Protein AF-A0A970N5R1-F1 (afdb_monomer_lite)

Sequence (116 aa):
VVEYFILWTVLFYLLGIIRIVICLLPHNKWQEKKPPFMWAIWRNIPFVMMGIMITILFFINRNIVMSLNNVWLAILLSFIFYLPVVLYSHKNAKVGMLMLPKSVMYIWLLLMFVLF

Foldseek 3Di:
DVVVVVVLVVLLVVLVVQLVVLVPDCQQVVVDPQGDLVSLVSSCVSVVVNLVSVLVVCCVCLPVDVLSVCLSVLSVLLSVLVPCCSNPCSPPVVSVCSVVVSVVSVVVNVCSVVVD

Structure (mmCIF, N/CA/C/O backbone):
data_AF-A0A970N5R1-F1
#
_entry.id   AF-A0A970N5R1-F1
#
loop_
_atom_site.group_PDB
_atom_site.id
_atom_site.type_symbol
_atom_site.label_atom_id
_atom_site.label_alt_id
_atom_site.label_comp_id
_atom_site.label_asym_id
_atom_site.label_entity_id
_atom_site.label_seq_id
_atom_site.pdbx_PDB_ins_code
_atom_site.Cartn_x
_atom_site.Cartn_y
_atom_site.Cartn_z
_atom_site.occupancy
_atom_site.B_iso_or_equiv
_atom_site.auth_seq_id
_atom_site.auth_comp_id
_atom_site.auth_asym_id
_atom_site.auth_atom_id
_atom_site.pdbx_PDB_model_num
ATOM 1 N N . VAL A 1 1 ? 14.558 -18.400 -13.470 1.00 62.41 1 VAL A N 1
ATOM 2 C CA . VAL A 1 1 ? 14.028 -17.008 -13.497 1.00 62.41 1 VAL A CA 1
ATOM 3 C C . VAL A 1 1 ? 12.502 -16.992 -13.541 1.00 62.41 1 VAL A C 1
ATOM 5 O O . VAL A 1 1 ? 11.902 -16.362 -12.682 1.00 62.41 1 VAL A O 1
ATOM 8 N N . VAL A 1 2 ? 11.872 -17.732 -14.462 1.00 70.06 2 VAL A N 1
ATOM 9 C CA . VAL A 1 2 ? 10.401 -17.810 -14.596 1.00 70.06 2 VAL A CA 1
ATOM 10 C C . VAL A 1 2 ? 9.706 -18.363 -13.340 1.00 70.06 2 VAL A C 1
ATOM 12 O O . VAL A 1 2 ? 8.735 -17.775 -12.879 1.00 70.06 2 VAL A O 1
ATOM 15 N N . GLU A 1 3 ? 10.241 -19.423 -12.727 1.00 72.94 3 GLU A N 1
ATOM 16 C CA . GLU A 1 3 ? 9.667 -20.022 -11.505 1.00 72.94 3 GLU A CA 1
ATOM 17 C C . GLU A 1 3 ? 9.603 -19.048 -10.322 1.00 72.94 3 GLU A C 1
ATOM 19 O O . GLU A 1 3 ? 8.596 -18.989 -9.619 1.00 72.94 3 GLU A O 1
ATOM 24 N N . TYR A 1 4 ? 10.639 -18.222 -10.139 1.00 78.31 4 TYR A N 1
ATOM 25 C CA . TYR A 1 4 ? 10.626 -17.174 -9.121 1.00 78.31 4 TYR A CA 1
ATOM 26 C C . TYR A 1 4 ? 9.492 -16.184 -9.391 1.00 78.31 4 TYR A C 1
ATOM 28 O O . TYR A 1 4 ? 8.728 -15.873 -8.486 1.00 78.31 4 TYR A O 1
ATOM 36 N N . PHE A 1 5 ? 9.312 -15.737 -10.634 1.00 82.56 5 PHE A N 1
ATOM 37 C CA . PHE A 1 5 ? 8.250 -14.789 -10.973 1.00 82.56 5 PHE A CA 1
ATOM 38 C C . PHE A 1 5 ? 6.843 -15.348 -10.693 1.00 82.56 5 PHE A C 1
ATOM 40 O O . PHE A 1 5 ? 5.978 -14.638 -10.175 1.00 82.56 5 PHE A O 1
ATOM 47 N N . ILE A 1 6 ? 6.633 -16.641 -10.957 1.00 88.44 6 ILE A N 1
ATOM 48 C CA . ILE A 1 6 ? 5.389 -17.352 -10.625 1.00 88.44 6 ILE A CA 1
ATOM 49 C C . ILE A 1 6 ? 5.178 -17.369 -9.107 1.00 88.44 6 ILE A C 1
ATOM 51 O O . ILE A 1 6 ? 4.106 -16.993 -8.639 1.00 88.44 6 ILE A O 1
ATOM 55 N N . LEU A 1 7 ? 6.201 -17.731 -8.328 1.00 89.62 7 LEU A N 1
ATOM 56 C CA . LEU A 1 7 ? 6.120 -17.758 -6.865 1.00 89.62 7 LEU A CA 1
ATOM 57 C C . LEU A 1 7 ? 5.800 -16.373 -6.279 1.00 89.62 7 LEU A C 1
ATOM 59 O O . LEU A 1 7 ? 4.913 -16.253 -5.437 1.00 89.62 7 LEU A O 1
ATOM 63 N N . TRP A 1 8 ? 6.462 -15.317 -6.760 1.00 91.25 8 TRP A N 1
ATOM 64 C CA . TRP A 1 8 ? 6.176 -13.931 -6.371 1.00 91.25 8 TRP A CA 1
ATOM 65 C C . TRP A 1 8 ? 4.719 -13.543 -6.647 1.00 91.25 8 TRP A C 1
ATOM 67 O O . TRP A 1 8 ? 4.062 -12.946 -5.794 1.00 91.25 8 TRP A O 1
ATOM 77 N N . THR A 1 9 ? 4.206 -13.924 -7.815 1.00 92.56 9 THR A N 1
ATOM 78 C CA . THR A 1 9 ? 2.827 -13.653 -8.235 1.00 92.56 9 THR A CA 1
ATOM 79 C C . THR A 1 9 ? 1.819 -14.393 -7.353 1.00 92.56 9 THR A C 1
ATOM 81 O O . THR A 1 9 ? 0.875 -13.787 -6.845 1.00 92.56 9 THR A O 1
ATOM 84 N N . VAL A 1 10 ? 2.047 -15.686 -7.098 1.00 95.12 10 VAL A N 1
ATOM 85 C CA .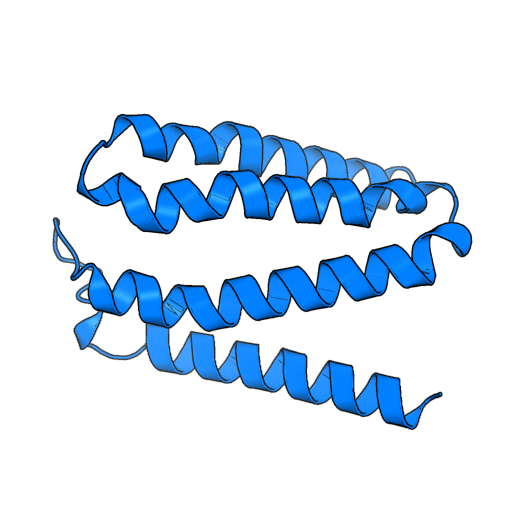 VAL A 1 10 ? 1.202 -16.507 -6.214 1.00 95.12 10 VAL A CA 1
ATOM 86 C C . VAL A 1 10 ? 1.182 -15.937 -4.795 1.00 95.12 10 VAL A C 1
ATOM 88 O O . VAL A 1 10 ? 0.106 -15.766 -4.224 1.00 95.12 10 VAL A O 1
ATOM 91 N N . LEU A 1 11 ? 2.346 -15.585 -4.240 1.00 95.38 11 LEU A N 1
ATOM 92 C CA . LEU A 1 11 ? 2.448 -14.973 -2.913 1.00 95.38 11 LEU A CA 1
ATOM 93 C C . LEU A 1 11 ? 1.703 -13.637 -2.841 1.00 95.38 11 LEU A C 1
ATOM 95 O O . LEU A 1 11 ? 0.997 -13.378 -1.866 1.00 95.38 11 LEU A O 1
ATOM 99 N N . PHE A 1 12 ? 1.820 -12.806 -3.878 1.00 95.88 12 PHE A N 1
ATOM 100 C CA . PHE A 1 12 ? 1.127 -11.524 -3.943 1.00 95.88 12 PHE A CA 1
ATOM 101 C C . PHE A 1 12 ? -0.398 -11.703 -3.927 1.00 95.88 12 PHE A C 1
ATOM 103 O O . PHE A 1 12 ? -1.089 -11.075 -3.120 1.00 95.88 12 PHE A O 1
ATOM 110 N N . TYR A 1 13 ? -0.929 -12.604 -4.760 1.00 96.50 13 TYR A N 1
ATOM 111 C CA . TYR A 1 13 ? -2.362 -12.903 -4.775 1.00 96.50 13 TYR A CA 1
ATOM 112 C C . TYR A 1 13 ? -2.843 -13.531 -3.467 1.00 96.50 13 TYR A C 1
ATOM 114 O O . TYR A 1 13 ? -3.908 -13.162 -2.976 1.00 96.50 13 TYR A O 1
ATOM 122 N N . LEU A 1 14 ? -2.052 -14.419 -2.862 1.00 97.25 14 LEU A N 1
ATOM 123 C CA . LEU A 1 14 ? -2.368 -15.027 -1.572 1.00 97.25 14 LEU A CA 1
ATOM 124 C C . LEU A 1 14 ? -2.477 -13.968 -0.464 1.00 97.25 14 LEU A C 1
ATOM 126 O O . LEU A 1 14 ? -3.457 -13.965 0.279 1.00 97.25 14 LEU A O 1
ATOM 130 N N . LEU A 1 15 ? -1.543 -13.011 -0.391 1.00 97.19 15 LEU A N 1
ATOM 131 C CA . LEU A 1 15 ? -1.634 -11.874 0.538 1.00 97.19 15 LEU A CA 1
ATOM 132 C C . LEU A 1 15 ? -2.871 -11.005 0.271 1.00 97.19 15 LEU A C 1
ATOM 134 O O . LEU A 1 15 ? -3.517 -10.537 1.214 1.00 97.19 15 LEU A O 1
ATOM 138 N N . GLY A 1 16 ? -3.224 -10.811 -1.002 1.00 96.88 16 GLY A N 1
ATOM 139 C CA . GLY A 1 16 ? -4.440 -10.111 -1.414 1.00 96.88 16 GLY A CA 1
ATOM 140 C C . GLY A 1 16 ? -5.712 -10.806 -0.924 1.00 96.88 16 GLY A C 1
ATOM 141 O O . GLY A 1 16 ? -6.569 -10.159 -0.320 1.00 96.88 16 GLY A O 1
ATOM 142 N N . ILE A 1 17 ? -5.806 -12.125 -1.108 1.00 97.75 17 ILE A N 1
ATOM 143 C CA . ILE A 1 17 ? -6.925 -12.946 -0.626 1.00 97.75 17 ILE A CA 1
ATOM 144 C C . ILE A 1 17 ? -7.012 -12.880 0.899 1.00 97.75 17 ILE A C 1
ATOM 146 O O . ILE A 1 17 ? -8.083 -12.594 1.431 1.00 97.75 17 ILE A O 1
ATOM 150 N N . ILE A 1 18 ? -5.890 -13.054 1.605 1.00 97.12 18 ILE A N 1
ATOM 151 C CA . ILE A 1 18 ? -5.837 -12.935 3.071 1.00 97.12 18 ILE A CA 1
ATOM 152 C C . ILE A 1 18 ? -6.375 -11.573 3.516 1.00 97.12 18 ILE A C 1
ATOM 154 O O . ILE A 1 18 ? -7.212 -11.501 4.415 1.00 97.12 18 ILE A O 1
ATOM 158 N N . ARG A 1 19 ? -5.948 -10.482 2.869 1.00 96.00 19 ARG A N 1
ATOM 159 C CA . ARG A 1 19 ? -6.438 -9.134 3.179 1.00 96.00 19 ARG A CA 1
ATOM 160 C C . ARG A 1 19 ? -7.949 -9.017 2.987 1.00 96.00 19 ARG A C 1
ATOM 162 O O . ARG A 1 19 ? -8.613 -8.445 3.847 1.00 96.00 19 ARG A O 1
ATOM 169 N N . ILE A 1 20 ? -8.485 -9.530 1.879 1.00 96.62 20 ILE A N 1
ATOM 170 C CA . ILE A 1 20 ? -9.927 -9.501 1.594 1.00 96.62 20 ILE A CA 1
ATOM 171 C C . ILE A 1 20 ? -10.689 -10.264 2.680 1.00 96.62 20 ILE A C 1
ATOM 173 O O . ILE A 1 20 ? -11.616 -9.709 3.266 1.00 96.62 20 ILE A O 1
ATOM 177 N N . VAL A 1 21 ? -10.255 -11.484 3.009 1.00 96.56 21 VAL A N 1
ATOM 178 C CA . VAL A 1 21 ? -10.874 -12.310 4.056 1.00 96.56 21 VAL A CA 1
ATOM 179 C C . VAL A 1 21 ? -10.861 -11.584 5.401 1.00 96.56 21 VAL A C 1
ATOM 181 O O . VAL A 1 21 ? -11.909 -11.461 6.031 1.00 96.56 21 VAL A O 1
ATOM 184 N N . ILE A 1 22 ? -9.718 -11.024 5.815 1.00 95.25 22 ILE A N 1
ATOM 185 C CA . ILE A 1 22 ? -9.618 -10.267 7.072 1.00 95.25 22 ILE A CA 1
ATOM 186 C C . ILE A 1 22 ? -10.574 -9.070 7.070 1.00 95.25 22 ILE A C 1
ATOM 188 O O . ILE A 1 22 ? -11.209 -8.818 8.088 1.00 95.25 22 ILE A O 1
ATOM 192 N N . CYS A 1 23 ? -10.711 -8.343 5.956 1.00 93.19 23 CYS A N 1
ATOM 193 C CA . CYS A 1 23 ? -11.612 -7.190 5.842 1.00 93.19 23 CYS A CA 1
ATOM 194 C C . CYS A 1 23 ? -13.105 -7.558 5.910 1.00 93.19 23 CYS A C 1
ATOM 196 O O . CYS A 1 23 ? -13.903 -6.738 6.374 1.00 93.19 23 CYS A O 1
ATOM 198 N N . LEU A 1 24 ? -13.482 -8.761 5.464 1.00 94.38 24 LEU A N 1
ATOM 199 C CA . LEU A 1 24 ? -14.867 -9.248 5.477 1.00 94.38 24 LEU A CA 1
ATOM 200 C C . LEU A 1 24 ? -15.323 -9.738 6.855 1.00 94.38 24 LEU A C 1
ATOM 202 O O . LEU A 1 24 ? -16.524 -9.832 7.103 1.00 94.38 24 LEU A O 1
ATOM 206 N N . LEU A 1 25 ? -14.393 -10.025 7.770 1.00 93.69 25 LEU A N 1
ATOM 207 C CA . LEU A 1 25 ? -14.752 -10.465 9.114 1.00 93.69 25 LEU A CA 1
ATOM 208 C C . LEU A 1 25 ? -15.563 -9.379 9.851 1.00 93.69 25 LEU A C 1
ATOM 210 O O . LEU A 1 25 ? -15.165 -8.205 9.857 1.00 93.69 25 LEU A O 1
ATOM 214 N N . PRO A 1 26 ? -16.657 -9.757 10.545 1.00 88.94 26 PRO A N 1
ATOM 215 C CA . PRO A 1 26 ? -17.565 -8.810 11.205 1.00 88.94 26 PRO A CA 1
ATOM 216 C C . PRO A 1 26 ? -16.884 -8.021 12.334 1.00 88.94 26 PRO A C 1
ATOM 218 O O . PRO A 1 26 ? -17.301 -6.918 12.683 1.00 88.94 26 PRO A O 1
ATOM 221 N N . HIS A 1 27 ? -15.777 -8.546 12.861 1.00 91.00 27 HIS A N 1
ATOM 222 C CA . HIS A 1 27 ? -14.980 -7.935 13.919 1.00 91.00 27 HIS A CA 1
ATOM 223 C C . HIS A 1 27 ? -14.351 -6.587 13.545 1.00 91.00 27 HIS A C 1
ATOM 225 O O . HIS A 1 27 ? -13.980 -5.828 14.438 1.00 91.00 27 HIS A O 1
ATOM 231 N N . ASN A 1 28 ? -14.256 -6.251 12.253 1.00 89.75 28 ASN A N 1
ATOM 232 C CA . ASN A 1 28 ? -13.770 -4.937 11.834 1.00 89.75 28 ASN A CA 1
ATOM 233 C C . ASN A 1 28 ? -14.694 -3.791 12.250 1.00 89.75 28 ASN A C 1
ATOM 235 O O . ASN A 1 28 ? -14.220 -2.657 12.316 1.00 89.75 28 ASN A O 1
ATOM 239 N N . LYS A 1 29 ? -15.983 -4.077 12.514 1.00 91.38 29 LYS A N 1
ATOM 240 C CA . LYS A 1 29 ? -16.966 -3.100 13.006 1.00 91.38 29 LYS A CA 1
ATOM 241 C C . LYS A 1 29 ? -16.921 -1.786 12.214 1.00 91.38 29 LYS A C 1
ATOM 243 O O . LYS A 1 29 ? -16.866 -0.700 12.780 1.00 91.38 29 LYS A O 1
ATOM 248 N N . TRP A 1 30 ? -16.927 -1.892 10.882 1.00 88.44 30 TRP A N 1
ATOM 249 C CA . TRP A 1 30 ? -16.729 -0.761 9.964 1.00 88.44 30 TRP A CA 1
ATOM 250 C C . TRP A 1 30 ? -17.711 0.403 10.169 1.00 88.44 30 TRP A C 1
ATOM 252 O O . TRP A 1 30 ? -17.374 1.537 9.850 1.00 88.44 30 TRP A O 1
ATOM 262 N N . GLN A 1 31 ? -18.905 0.120 10.698 1.00 88.88 31 GLN A N 1
ATOM 263 C CA . GLN A 1 31 ? -19.958 1.107 10.959 1.00 88.88 31 GLN A CA 1
ATOM 264 C C . GLN A 1 31 ? -19.807 1.818 12.318 1.00 88.88 31 GLN A C 1
ATOM 266 O O . GLN A 1 31 ? -20.520 2.780 12.598 1.00 88.88 31 GLN A O 1
ATOM 271 N N . GLU A 1 32 ? -18.901 1.364 13.191 1.00 89.44 32 GLU A N 1
ATOM 272 C CA . GLU A 1 32 ? -18.666 2.008 14.485 1.00 89.44 32 GLU A CA 1
ATOM 273 C C . GLU A 1 32 ? -17.771 3.245 14.325 1.00 89.44 32 GLU A C 1
ATOM 275 O O . GLU A 1 32 ? -16.782 3.233 13.596 1.00 89.44 32 GLU A O 1
ATOM 280 N N . LYS A 1 33 ? -18.061 4.316 15.079 1.00 82.12 33 LYS A N 1
ATOM 281 C CA . LYS A 1 33 ? -17.246 5.551 15.070 1.00 82.12 33 LYS A CA 1
ATOM 282 C C . LYS A 1 33 ? -15.787 5.320 15.495 1.00 82.12 33 LYS A C 1
ATOM 284 O O . LYS A 1 33 ? -14.920 6.121 15.155 1.00 82.12 33 LYS A O 1
ATOM 289 N N . LYS A 1 34 ? -15.524 4.270 16.278 1.00 82.62 34 LYS A N 1
ATOM 290 C CA . LYS A 1 34 ? -14.194 3.885 16.772 1.00 82.62 34 LYS A CA 1
ATOM 291 C C . LYS A 1 34 ? -13.980 2.384 16.547 1.00 82.62 34 LYS A C 1
ATOM 293 O O . LYS A 1 34 ? -14.181 1.604 17.476 1.00 82.62 34 LYS A O 1
ATOM 298 N N . PRO A 1 35 ? -13.614 1.965 15.325 1.00 84.88 35 PRO A N 1
ATOM 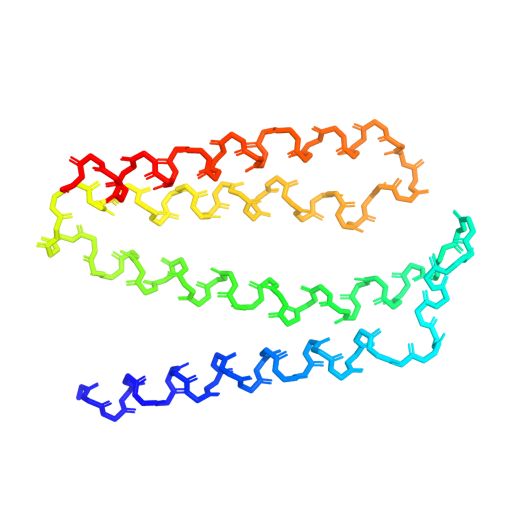299 C CA . PRO A 1 35 ? -13.367 0.559 15.038 1.00 84.88 35 PRO A CA 1
ATOM 300 C C . PRO A 1 35 ? -12.143 0.047 15.822 1.00 84.88 35 PRO A C 1
ATOM 302 O O . PRO A 1 35 ? -11.229 0.820 16.128 1.00 84.88 35 PRO A O 1
ATOM 305 N N . PRO A 1 36 ? -12.084 -1.258 16.134 1.00 89.94 36 PRO A N 1
ATOM 306 C CA . PRO A 1 36 ? -11.021 -1.823 16.954 1.00 89.94 36 PRO A CA 1
ATOM 307 C C . PRO A 1 36 ? -9.646 -1.699 16.288 1.00 89.94 36 PRO A C 1
ATOM 309 O O . PRO A 1 36 ? -9.411 -2.179 15.176 1.00 89.94 36 PRO A O 1
ATOM 312 N N . PHE A 1 37 ? -8.702 -1.107 17.022 1.00 88.38 37 PHE A N 1
ATOM 313 C CA . PHE A 1 37 ? -7.335 -0.850 16.563 1.00 88.38 37 PHE A CA 1
ATOM 314 C C . PHE A 1 37 ? -6.577 -2.120 16.139 1.00 88.38 37 PHE A C 1
ATOM 316 O O . PHE A 1 37 ? -5.910 -2.120 15.107 1.00 88.38 37 PHE A O 1
ATOM 323 N N . MET A 1 38 ? -6.717 -3.225 16.879 1.00 90.38 38 MET A N 1
ATOM 324 C CA . MET A 1 38 ? -6.019 -4.478 16.554 1.00 90.38 38 MET A CA 1
ATOM 325 C C . MET A 1 38 ? -6.407 -5.018 15.173 1.00 90.38 38 MET A C 1
ATOM 327 O O . MET A 1 38 ? -5.540 -5.414 14.398 1.00 90.38 38 MET A O 1
ATOM 331 N N . TRP A 1 39 ? -7.694 -4.974 14.818 1.00 90.94 39 TRP A N 1
ATOM 332 C CA . TRP A 1 39 ? -8.162 -5.398 13.494 1.00 90.94 39 TRP A CA 1
ATOM 333 C C . TRP A 1 39 ? -7.673 -4.473 12.381 1.00 90.94 39 TRP A C 1
ATOM 335 O O . TRP A 1 39 ? -7.386 -4.934 11.274 1.00 90.94 39 TRP A O 1
ATOM 345 N N . ALA A 1 40 ? -7.492 -3.183 12.683 1.00 89.94 40 ALA A N 1
ATOM 346 C CA . ALA A 1 40 ? -6.834 -2.263 11.768 1.00 89.94 40 ALA A CA 1
ATOM 347 C C . ALA A 1 40 ? -5.367 -2.650 11.515 1.00 89.94 40 ALA A C 1
ATOM 349 O O . ALA A 1 40 ? -4.924 -2.568 10.376 1.00 89.94 40 ALA A O 1
ATOM 350 N N . ILE A 1 41 ? -4.618 -3.126 12.512 1.00 92.75 41 ILE A N 1
ATOM 351 C CA . ILE A 1 41 ? -3.257 -3.641 12.285 1.00 92.75 41 ILE A CA 1
ATOM 352 C C . ILE A 1 41 ? -3.298 -4.911 11.426 1.00 92.75 41 ILE A C 1
ATOM 354 O O . ILE A 1 41 ? -2.626 -4.968 10.396 1.00 92.75 41 ILE A O 1
ATOM 358 N N . TRP A 1 42 ? -4.126 -5.893 11.796 1.00 93.88 42 TRP A N 1
ATOM 359 C CA . TRP A 1 42 ? -4.195 -7.191 11.113 1.00 93.88 42 TRP A CA 1
ATOM 360 C C . TRP A 1 42 ? -4.462 -7.079 9.614 1.00 93.88 42 TRP A C 1
ATOM 362 O O . TRP A 1 42 ? -3.776 -7.713 8.819 1.00 93.88 42 TRP A O 1
ATOM 372 N N . ARG A 1 43 ? -5.407 -6.229 9.199 1.00 93.50 43 ARG A N 1
ATOM 373 C CA . ARG A 1 43 ? -5.713 -6.030 7.770 1.00 93.50 43 ARG A CA 1
ATOM 374 C C . ARG A 1 43 ? -4.628 -5.263 7.007 1.00 93.50 43 ARG A C 1
ATOM 376 O O . ARG A 1 43 ? -4.562 -5.343 5.780 1.00 93.50 43 ARG A O 1
ATOM 383 N N . ASN A 1 44 ? -3.795 -4.502 7.716 1.00 94.81 44 ASN A N 1
ATOM 384 C CA . ASN A 1 44 ? -2.758 -3.671 7.115 1.00 94.81 44 ASN A CA 1
ATOM 385 C C . ASN A 1 44 ? -1.403 -4.392 7.017 1.00 94.81 44 ASN A C 1
ATOM 387 O O . ASN A 1 44 ? -0.614 -4.027 6.151 1.00 94.81 44 ASN A O 1
ATOM 391 N N . ILE A 1 45 ? -1.151 -5.449 7.801 1.00 95.38 45 ILE A N 1
ATOM 392 C CA . ILE A 1 45 ? 0.063 -6.279 7.669 1.00 95.38 45 ILE A CA 1
ATOM 393 C C . ILE A 1 45 ? 0.189 -6.881 6.252 1.00 95.38 45 ILE A C 1
ATOM 395 O O . ILE A 1 45 ? 1.191 -6.592 5.592 1.00 95.38 45 ILE A O 1
ATOM 399 N N . PRO A 1 46 ? -0.814 -7.610 5.703 1.00 96.31 46 PRO A N 1
ATOM 400 C CA . PRO A 1 46 ? -0.726 -8.135 4.338 1.00 96.31 46 PRO A CA 1
ATOM 401 C C . PRO A 1 46 ? -0.566 -7.027 3.292 1.00 96.31 46 PRO A C 1
ATOM 403 O O . PRO A 1 46 ? 0.126 -7.197 2.292 1.00 96.31 46 PRO A O 1
ATOM 406 N N . PHE A 1 47 ? -1.182 -5.865 3.532 1.00 95.38 47 PHE A N 1
ATOM 407 C CA . PHE A 1 47 ? -1.085 -4.714 2.639 1.00 95.38 47 PHE A CA 1
ATOM 408 C C . PHE A 1 47 ? 0.330 -4.124 2.581 1.00 95.38 47 PHE A C 1
ATOM 410 O O . PHE A 1 47 ? 0.828 -3.838 1.494 1.00 95.38 47 PHE A O 1
ATOM 417 N N . VAL A 1 48 ? 0.996 -3.975 3.728 1.00 95.75 48 VAL A N 1
ATOM 418 C CA . VAL A 1 48 ? 2.386 -3.500 3.792 1.00 95.75 48 VAL A CA 1
ATOM 419 C C . VAL A 1 48 ? 3.331 -4.511 3.148 1.00 95.75 48 VAL A C 1
ATOM 421 O O . VAL A 1 48 ? 4.211 -4.110 2.390 1.00 95.75 48 VAL A O 1
ATOM 424 N N . MET A 1 49 ? 3.118 -5.811 3.374 1.00 96.31 49 MET A N 1
ATOM 425 C CA . MET A 1 49 ? 3.908 -6.863 2.724 1.00 96.31 49 MET A CA 1
ATOM 426 C C . MET A 1 49 ? 3.805 -6.790 1.197 1.00 96.31 49 MET A C 1
ATOM 428 O O . MET A 1 49 ? 4.831 -6.770 0.522 1.00 96.31 49 MET A O 1
ATOM 432 N N . MET A 1 50 ? 2.591 -6.653 0.651 1.00 96.50 50 MET A N 1
ATOM 433 C CA . MET A 1 50 ? 2.383 -6.426 -0.787 1.00 96.50 50 MET A CA 1
ATOM 434 C C . MET A 1 50 ? 3.117 -5.169 -1.284 1.00 96.50 50 MET A C 1
ATOM 436 O O . MET A 1 50 ? 3.739 -5.190 -2.344 1.00 96.50 50 MET A O 1
ATOM 440 N N . GLY A 1 51 ? 3.093 -4.087 -0.504 1.00 94.88 51 GLY A N 1
ATOM 441 C CA . GLY A 1 51 ? 3.822 -2.854 -0.801 1.00 94.88 51 GLY A CA 1
ATOM 442 C C . GLY A 1 51 ? 5.331 -3.031 -0.912 1.00 94.88 51 GLY A C 1
ATOM 443 O O . GLY A 1 51 ? 5.945 -2.570 -1.877 1.00 94.88 51 GLY A O 1
ATOM 444 N N . ILE A 1 52 ? 5.925 -3.735 0.053 1.00 95.69 52 ILE A N 1
ATOM 445 C CA . ILE A 1 52 ? 7.352 -4.080 0.054 1.00 95.69 52 ILE A CA 1
ATOM 446 C C . ILE A 1 52 ? 7.681 -4.936 -1.170 1.00 95.69 52 ILE A C 1
ATOM 448 O O . ILE A 1 52 ? 8.650 -4.650 -1.871 1.00 95.69 52 ILE A O 1
ATOM 452 N N . MET A 1 53 ? 6.846 -5.936 -1.470 1.00 95.12 53 MET A N 1
ATOM 453 C CA . MET A 1 53 ? 7.052 -6.809 -2.624 1.00 95.12 53 MET A CA 1
ATOM 454 C C . MET A 1 53 ? 7.094 -6.027 -3.941 1.00 95.12 53 MET A C 1
ATOM 456 O O . MET A 1 53 ? 8.032 -6.191 -4.721 1.00 95.12 53 MET A O 1
ATOM 460 N N . ILE A 1 54 ? 6.121 -5.138 -4.171 1.00 94.25 54 ILE A N 1
ATOM 461 C CA . ILE A 1 54 ? 6.087 -4.307 -5.383 1.00 94.25 54 ILE A CA 1
ATOM 462 C C . ILE A 1 54 ? 7.293 -3.358 -5.419 1.00 94.25 54 ILE A C 1
ATOM 464 O O . ILE A 1 54 ? 7.922 -3.209 -6.464 1.00 94.25 54 ILE A O 1
ATOM 468 N N . THR A 1 55 ? 7.654 -2.750 -4.286 1.00 95.50 55 THR A N 1
ATOM 469 C CA . THR A 1 55 ? 8.818 -1.852 -4.203 1.00 95.50 55 THR A CA 1
ATOM 470 C C . THR A 1 55 ? 10.101 -2.565 -4.634 1.00 95.50 55 THR A C 1
ATOM 472 O O . THR A 1 55 ? 10.844 -2.038 -5.459 1.00 95.50 55 THR A O 1
ATOM 475 N N . ILE A 1 56 ? 10.341 -3.781 -4.129 1.00 94.25 56 ILE A N 1
ATOM 476 C CA . ILE A 1 56 ? 11.507 -4.600 -4.495 1.00 94.25 56 ILE A CA 1
ATOM 477 C C . ILE A 1 56 ? 11.478 -4.940 -5.988 1.00 94.25 56 ILE A C 1
ATOM 479 O O . ILE A 1 56 ? 12.490 -4.790 -6.672 1.00 94.25 56 ILE A O 1
ATOM 483 N N . LEU A 1 57 ? 10.320 -5.354 -6.509 1.00 92.12 57 LEU A N 1
ATOM 484 C CA . LEU A 1 57 ? 10.172 -5.722 -7.915 1.00 92.12 57 LEU A CA 1
ATOM 485 C C . LEU A 1 57 ? 10.500 -4.547 -8.846 1.00 92.12 57 LEU A C 1
ATOM 487 O O . LEU A 1 57 ? 11.269 -4.718 -9.793 1.00 92.12 57 LEU A O 1
ATOM 491 N N . PHE A 1 58 ? 9.981 -3.350 -8.562 1.00 92.31 58 PHE A N 1
ATOM 492 C CA . PHE A 1 58 ? 10.297 -2.156 -9.352 1.00 92.31 58 PHE A CA 1
ATOM 493 C C . PHE A 1 58 ? 11.739 -1.689 -9.160 1.00 92.31 58 PHE A C 1
ATOM 495 O O . PHE A 1 58 ? 12.344 -1.206 -10.110 1.00 92.31 58 PHE A O 1
ATOM 502 N N . PHE A 1 59 ? 12.326 -1.870 -7.975 1.00 93.12 59 PHE A N 1
ATOM 503 C CA . PHE A 1 59 ? 13.727 -1.527 -7.740 1.00 93.12 59 PHE A CA 1
ATOM 504 C C . PHE A 1 59 ? 14.684 -2.400 -8.563 1.00 93.12 59 PHE A C 1
ATOM 506 O O . PHE A 1 59 ? 15.638 -1.882 -9.149 1.00 93.12 59 PHE A O 1
ATOM 513 N N . ILE A 1 60 ? 14.426 -3.711 -8.632 1.00 91.56 60 ILE A N 1
ATOM 514 C CA . ILE A 1 60 ? 15.225 -4.657 -9.428 1.00 91.56 60 ILE A CA 1
ATOM 515 C C . ILE A 1 60 ? 15.107 -4.330 -10.923 1.00 91.56 60 ILE A C 1
ATOM 517 O O . ILE A 1 60 ? 16.109 -4.317 -11.633 1.00 91.56 60 ILE A O 1
ATOM 521 N N . ASN A 1 61 ? 13.900 -4.009 -11.390 1.00 89.88 61 ASN A N 1
ATOM 522 C CA . ASN A 1 61 ? 13.602 -3.791 -12.809 1.00 89.88 61 ASN A CA 1
ATOM 523 C C . ASN A 1 61 ? 13.702 -2.319 -13.258 1.00 89.88 61 ASN A C 1
ATOM 525 O O . ASN A 1 61 ? 13.295 -1.977 -14.367 1.00 89.88 61 ASN A O 1
ATOM 529 N N . ARG A 1 62 ? 14.265 -1.435 -12.425 1.00 89.75 62 ARG A N 1
ATOM 530 C CA . ARG A 1 62 ? 14.249 0.025 -12.639 1.00 89.75 62 ARG A CA 1
ATOM 531 C C . ARG A 1 62 ? 14.945 0.497 -13.923 1.00 89.75 62 ARG A C 1
ATOM 533 O O . ARG A 1 62 ? 14.599 1.539 -14.460 1.00 89.75 62 ARG A O 1
ATOM 540 N N . ASN A 1 63 ? 15.913 -0.276 -14.417 1.00 88.19 63 ASN A N 1
ATOM 541 C CA . ASN A 1 63 ? 16.714 0.074 -15.594 1.00 88.19 63 ASN A CA 1
ATOM 542 C C . ASN A 1 63 ? 16.106 -0.419 -16.917 1.00 88.19 63 ASN A C 1
ATOM 544 O O . ASN A 1 63 ? 16.653 -0.115 -17.971 1.00 88.19 63 ASN A O 1
ATOM 548 N N . ILE A 1 64 ? 15.015 -1.195 -16.881 1.00 88.19 64 ILE A N 1
ATOM 549 C CA . ILE A 1 64 ? 14.375 -1.700 -18.108 1.00 88.19 64 ILE A CA 1
ATOM 550 C C . ILE A 1 64 ? 13.712 -0.545 -18.860 1.00 88.19 64 ILE A C 1
ATOM 552 O O . ILE A 1 64 ? 13.806 -0.449 -20.079 1.00 88.19 64 ILE A O 1
ATOM 556 N N . VAL A 1 65 ? 13.055 0.343 -18.114 1.00 86.19 65 VAL A N 1
ATOM 557 C CA . VAL A 1 65 ? 12.313 1.474 -18.656 1.00 86.19 65 VAL A CA 1
ATOM 558 C C . VAL A 1 65 ? 12.746 2.746 -17.940 1.00 86.19 65 VAL A C 1
ATOM 560 O O . VAL A 1 65 ? 12.437 2.935 -16.765 1.00 86.19 65 VAL A O 1
ATOM 563 N N . MET A 1 66 ? 13.419 3.646 -18.664 1.00 82.88 66 MET A N 1
ATOM 564 C CA . MET A 1 66 ? 13.989 4.875 -18.094 1.00 82.88 66 MET A CA 1
ATOM 565 C C . MET A 1 66 ? 12.934 5.751 -17.393 1.00 82.88 66 MET A C 1
ATOM 567 O O . MET A 1 66 ? 13.194 6.266 -16.308 1.00 82.88 66 MET A O 1
ATOM 571 N N . SER A 1 67 ? 11.728 5.863 -17.968 1.00 83.94 67 SER A N 1
ATOM 572 C CA . SER A 1 67 ? 10.607 6.627 -17.386 1.00 83.94 67 SER A CA 1
ATOM 573 C C . SER A 1 67 ? 10.121 6.054 -16.043 1.00 83.94 67 SER A C 1
ATOM 575 O O . SER A 1 67 ? 9.711 6.794 -15.149 1.00 83.94 67 SER A O 1
ATOM 577 N N . LEU A 1 68 ? 10.234 4.734 -15.848 1.00 88.38 68 LEU A N 1
ATOM 578 C CA . LEU A 1 68 ? 9.731 4.036 -14.660 1.00 88.38 68 LEU A CA 1
ATOM 579 C C . LEU A 1 68 ? 10.799 3.830 -13.573 1.00 88.38 68 LEU A C 1
ATOM 581 O O . LEU A 1 68 ? 10.515 3.231 -12.534 1.00 88.38 68 LEU A O 1
ATOM 585 N N . ASN A 1 69 ? 12.013 4.356 -13.762 1.00 89.69 69 ASN A N 1
ATOM 586 C CA . ASN A 1 69 ? 13.126 4.187 -12.823 1.00 89.69 69 ASN A CA 1
ATOM 587 C C . ASN A 1 69 ? 12.794 4.709 -11.410 1.00 89.69 69 ASN A C 1
ATOM 589 O O . ASN A 1 69 ? 13.228 4.145 -10.410 1.00 89.69 69 ASN A O 1
ATOM 593 N N . ASN A 1 70 ? 11.957 5.745 -11.310 1.00 92.69 70 ASN A N 1
ATOM 594 C CA . ASN A 1 70 ? 11.579 6.358 -10.034 1.00 92.69 70 ASN A CA 1
ATOM 595 C C . ASN A 1 70 ? 10.301 5.767 -9.405 1.00 92.69 70 ASN A C 1
ATOM 597 O O . ASN A 1 70 ? 9.910 6.188 -8.315 1.00 92.69 70 ASN A O 1
ATOM 601 N N . VAL A 1 71 ? 9.655 4.774 -10.033 1.00 94.06 71 VAL A N 1
ATOM 602 C CA . VAL A 1 71 ? 8.401 4.191 -9.516 1.00 94.06 71 VAL A CA 1
ATOM 603 C C . VAL A 1 71 ? 8.609 3.547 -8.147 1.00 94.06 71 VAL A C 1
ATOM 605 O O . VAL A 1 71 ? 7.792 3.736 -7.247 1.00 94.06 71 VAL A O 1
ATOM 608 N N . TRP A 1 72 ? 9.724 2.838 -7.938 1.00 95.12 72 TRP A N 1
ATOM 609 C CA . TRP A 1 72 ? 10.006 2.209 -6.643 1.00 95.12 72 TRP A CA 1
ATOM 610 C C . TRP A 1 72 ? 10.112 3.244 -5.509 1.00 95.12 72 TRP A C 1
ATOM 612 O O . TRP A 1 72 ? 9.628 2.980 -4.409 1.00 95.12 72 TRP A O 1
ATOM 622 N N . LEU A 1 73 ? 10.671 4.435 -5.778 1.00 94.88 73 LEU A N 1
ATOM 623 C CA . LEU A 1 73 ? 10.751 5.534 -4.808 1.00 94.88 73 LEU A CA 1
ATOM 624 C C . LEU A 1 73 ? 9.360 6.053 -4.450 1.00 94.88 73 LEU A C 1
ATOM 626 O O . LEU A 1 73 ? 9.054 6.205 -3.269 1.00 94.88 73 LEU A O 1
ATOM 630 N N . ALA A 1 74 ? 8.503 6.285 -5.448 1.00 95.62 74 ALA A N 1
ATOM 631 C CA . ALA A 1 74 ? 7.137 6.754 -5.220 1.00 95.62 74 ALA A CA 1
ATOM 632 C C . ALA A 1 74 ? 6.335 5.767 -4.350 1.00 95.62 74 ALA A C 1
ATOM 634 O O . ALA A 1 74 ? 5.633 6.172 -3.418 1.00 95.62 74 ALA A O 1
ATOM 635 N N . ILE A 1 75 ? 6.483 4.461 -4.601 1.00 95.50 75 ILE A N 1
ATOM 636 C CA . ILE A 1 75 ? 5.833 3.411 -3.805 1.00 95.50 75 ILE A CA 1
ATOM 637 C C . ILE A 1 75 ? 6.397 3.390 -2.381 1.00 95.50 75 ILE A C 1
ATOM 639 O O . ILE A 1 75 ? 5.624 3.427 -1.422 1.00 95.50 75 ILE A O 1
ATOM 643 N N . LEU A 1 76 ? 7.724 3.394 -2.227 1.00 96.38 76 LEU A N 1
ATOM 644 C CA . LEU A 1 76 ? 8.377 3.385 -0.919 1.00 96.38 76 LEU A CA 1
ATOM 645 C C . LEU A 1 76 ? 7.938 4.580 -0.061 1.00 96.38 76 LEU A C 1
ATOM 647 O O . LEU A 1 76 ? 7.507 4.391 1.078 1.00 96.38 76 LEU A O 1
ATOM 651 N N . LEU A 1 77 ? 7.983 5.797 -0.613 1.00 95.62 77 LEU A N 1
ATOM 652 C CA . LEU A 1 77 ? 7.548 7.007 0.089 1.00 95.62 77 LEU A CA 1
ATOM 653 C C . LEU A 1 77 ? 6.066 6.927 0.474 1.00 95.62 77 LEU A C 1
ATOM 655 O O . LEU A 1 77 ? 5.705 7.273 1.599 1.00 95.62 77 LEU A O 1
ATOM 659 N N . SER A 1 78 ? 5.207 6.413 -0.411 1.00 96.19 78 SER A N 1
ATOM 660 C CA . SER A 1 78 ? 3.787 6.196 -0.107 1.00 96.19 78 SER A CA 1
ATOM 661 C C . SER A 1 78 ? 3.594 5.304 1.128 1.00 96.19 78 SER A C 1
ATOM 663 O O . SER A 1 78 ? 2.783 5.616 2.007 1.00 96.19 78 SER A O 1
ATOM 665 N N . PHE A 1 79 ? 4.370 4.221 1.247 1.00 95.19 79 PHE A N 1
ATOM 666 C CA . PHE A 1 79 ? 4.313 3.334 2.411 1.00 95.19 79 PHE A CA 1
ATOM 667 C C . PHE A 1 79 ? 4.927 3.949 3.675 1.00 95.19 79 PHE A C 1
ATOM 669 O O . PHE A 1 79 ? 4.379 3.745 4.762 1.00 95.19 79 PHE A O 1
ATOM 676 N N . ILE A 1 80 ? 5.983 4.759 3.548 1.00 94.94 80 ILE A N 1
ATOM 677 C CA . ILE A 1 80 ? 6.564 5.515 4.670 1.00 94.94 80 ILE A CA 1
ATOM 678 C C . ILE A 1 80 ? 5.533 6.471 5.275 1.00 94.94 80 ILE A C 1
ATOM 680 O O . ILE A 1 80 ? 5.382 6.502 6.492 1.00 94.94 80 ILE A O 1
ATOM 684 N N . PHE A 1 81 ? 4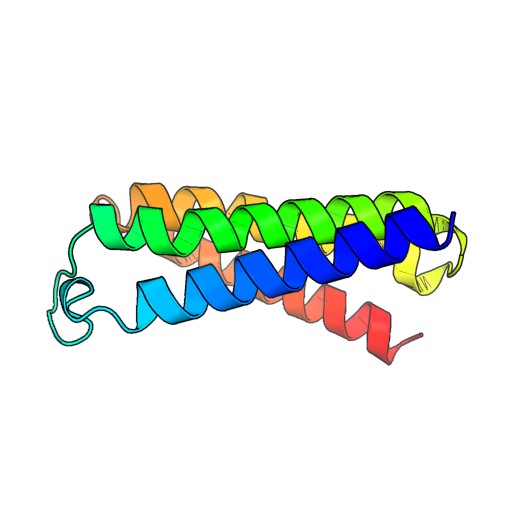.773 7.206 4.458 1.00 94.25 81 PHE A N 1
ATOM 685 C CA . PHE A 1 81 ? 3.714 8.087 4.969 1.00 94.25 81 PHE A CA 1
ATOM 686 C C . PHE A 1 81 ? 2.510 7.318 5.521 1.00 94.25 81 PHE A C 1
ATOM 688 O O . PHE A 1 81 ? 1.811 7.800 6.410 1.00 94.25 81 PHE A O 1
ATOM 695 N N . TYR A 1 82 ? 2.263 6.109 5.022 1.00 93.44 82 TYR A N 1
ATOM 696 C CA . TYR A 1 82 ? 1.139 5.279 5.436 1.00 93.44 82 TYR A CA 1
ATOM 697 C C . TYR A 1 82 ? 1.333 4.596 6.800 1.00 93.44 82 TYR A C 1
ATOM 699 O O . TYR A 1 82 ? 0.386 4.530 7.585 1.00 93.44 82 TYR A O 1
ATOM 707 N N . LEU A 1 83 ? 2.534 4.094 7.104 1.00 92.62 83 LEU A N 1
ATOM 708 C CA . LEU A 1 83 ? 2.794 3.339 8.339 1.00 92.62 83 LEU A CA 1
ATOM 709 C C . LEU A 1 83 ? 2.473 4.131 9.627 1.00 92.62 83 LEU A C 1
ATOM 711 O O . LEU A 1 83 ? 1.729 3.610 10.465 1.00 92.62 83 LEU A O 1
ATOM 715 N N . PRO A 1 84 ? 2.920 5.394 9.794 1.00 91.94 84 PRO A N 1
ATOM 716 C CA . PRO A 1 84 ? 2.556 6.212 10.949 1.00 91.94 84 PRO A CA 1
ATOM 717 C C . PRO A 1 84 ? 1.046 6.430 11.070 1.00 91.94 84 PRO A C 1
ATOM 719 O O . PRO A 1 84 ? 0.509 6.419 12.177 1.00 91.94 84 PRO A O 1
ATOM 722 N N . VAL A 1 85 ? 0.343 6.581 9.942 1.00 90.56 85 VAL A N 1
ATOM 723 C CA . VAL A 1 85 ? -1.117 6.764 9.919 1.00 90.56 85 VAL A CA 1
ATOM 724 C C . VAL A 1 85 ? -1.816 5.543 10.500 1.00 90.56 85 VAL A C 1
ATOM 726 O O . VAL A 1 85 ? -2.700 5.688 11.342 1.00 90.56 85 VAL A O 1
ATOM 729 N N . VAL A 1 86 ? -1.414 4.336 10.103 1.00 89.94 86 VAL A N 1
ATOM 730 C CA . VAL A 1 86 ? -2.038 3.104 10.605 1.00 89.94 86 VAL A CA 1
ATOM 731 C C . VAL A 1 86 ? -1.820 2.932 12.106 1.00 89.94 86 VAL A C 1
ATOM 733 O O . VAL A 1 86 ? -2.750 2.562 12.818 1.00 89.94 86 VAL A O 1
ATOM 736 N N . LEU A 1 87 ? -0.612 3.219 12.589 1.00 90.12 87 LEU A N 1
ATOM 737 C CA . LEU A 1 87 ? -0.235 2.954 13.977 1.00 90.12 87 LEU A CA 1
ATOM 738 C C . LEU A 1 87 ? -0.719 4.034 14.955 1.00 90.12 87 LEU A C 1
ATOM 740 O O . LEU A 1 87 ? -1.056 3.717 16.095 1.00 90.12 87 LEU A O 1
ATOM 744 N N . TYR A 1 88 ? -0.772 5.302 14.530 1.00 89.00 88 TYR A N 1
ATOM 745 C CA . TYR A 1 88 ? -0.969 6.437 15.442 1.00 89.00 88 TYR A CA 1
ATOM 746 C C . TYR A 1 88 ? -2.218 7.286 15.182 1.00 89.00 88 TYR A C 1
ATOM 748 O O . TYR A 1 88 ? -2.546 8.122 16.029 1.00 89.00 88 TYR A O 1
ATOM 756 N N . SER A 1 89 ? -2.962 7.075 14.088 1.00 85.56 89 SER A N 1
ATOM 757 C CA . SER A 1 89 ? -4.157 7.892 13.792 1.00 85.56 89 SER A CA 1
ATOM 758 C C . SER A 1 89 ? -5.239 7.817 14.874 1.00 85.56 89 SER A C 1
ATOM 760 O O . SER A 1 89 ? -5.920 8.809 15.119 1.00 85.56 89 SER A O 1
ATOM 762 N N . HIS A 1 90 ? -5.354 6.687 15.579 1.00 82.94 90 HIS A N 1
ATOM 763 C CA . HIS A 1 90 ? -6.317 6.523 16.673 1.00 82.94 90 HIS A CA 1
ATOM 764 C C . HIS A 1 90 ? -5.958 7.354 17.924 1.00 82.94 90 HIS A C 1
ATOM 766 O O . HIS A 1 90 ? -6.822 7.608 18.762 1.00 82.94 90 HIS A O 1
ATOM 772 N N . LYS A 1 91 ? -4.693 7.774 18.075 1.00 84.12 91 LYS A N 1
ATOM 773 C CA . LYS A 1 91 ? -4.236 8.618 19.195 1.00 84.12 91 LYS A CA 1
ATOM 774 C C . LYS A 1 91 ? -4.238 10.099 18.822 1.00 84.12 91 LYS A C 1
ATOM 776 O O . LYS A 1 91 ? -4.725 10.915 19.591 1.00 84.12 91 LYS A O 1
ATOM 781 N N . ASN A 1 92 ? -3.733 10.429 17.632 1.00 87.06 92 ASN A N 1
ATOM 782 C CA . ASN A 1 92 ? -3.606 11.801 17.147 1.00 87.06 92 ASN A CA 1
ATOM 783 C C . ASN A 1 92 ? -4.215 11.931 15.747 1.00 87.06 92 ASN A C 1
ATOM 785 O O . ASN A 1 92 ? -3.580 11.571 14.754 1.00 87.06 92 ASN A O 1
ATOM 789 N N . ALA A 1 93 ? -5.401 12.541 15.653 1.00 82.75 93 ALA A N 1
ATOM 790 C CA . ALA A 1 93 ? -6.100 12.745 14.379 1.00 82.75 93 ALA A CA 1
ATOM 791 C C . ALA A 1 93 ? -5.258 13.517 13.342 1.00 82.75 93 ALA A C 1
ATOM 793 O O . ALA A 1 93 ? -5.337 13.240 12.148 1.00 82.75 93 ALA A O 1
ATOM 794 N N . LYS A 1 94 ? -4.377 14.422 13.797 1.00 89.25 94 LYS A N 1
ATOM 795 C CA . LYS A 1 94 ? -3.45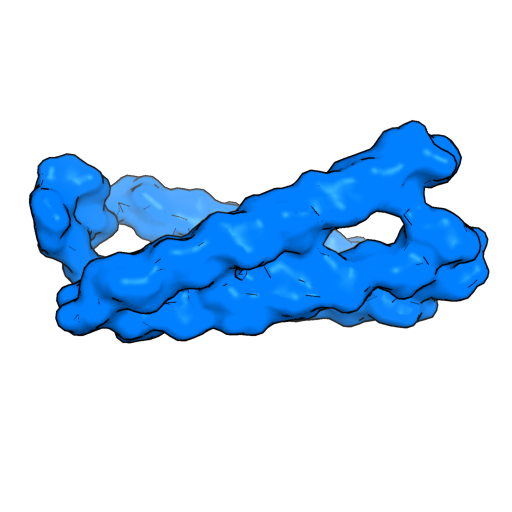0 15.179 12.937 1.00 89.25 94 LYS A CA 1
ATOM 796 C C . LYS A 1 94 ? -2.499 14.281 12.137 1.00 89.25 94 LYS A C 1
ATOM 798 O O . LYS A 1 94 ? -2.150 14.630 11.016 1.00 89.25 94 LYS A O 1
ATOM 803 N N . VAL A 1 95 ? -2.120 13.111 12.664 1.00 89.69 95 VAL A N 1
ATOM 804 C CA . VAL A 1 95 ? -1.261 12.152 11.941 1.00 89.69 95 VAL A CA 1
ATOM 805 C C . VAL A 1 95 ? -1.978 11.612 10.703 1.00 89.69 95 VAL A C 1
ATOM 807 O O . VAL A 1 95 ? -1.332 11.317 9.703 1.00 89.69 95 VAL A O 1
ATOM 810 N N . GLY A 1 96 ? -3.315 11.574 10.713 1.00 85.75 96 GLY A N 1
ATOM 811 C CA . GLY A 1 96 ? -4.124 11.212 9.549 1.00 85.75 96 GLY A CA 1
ATOM 812 C C . GLY A 1 96 ? -3.887 12.102 8.323 1.00 85.75 96 GLY A C 1
ATOM 813 O O . GLY A 1 96 ? -4.055 11.631 7.202 1.00 85.75 96 GLY A O 1
ATOM 814 N N . MET A 1 97 ? -3.408 13.341 8.501 1.00 91.44 97 MET A N 1
ATOM 815 C CA . MET A 1 97 ? -3.095 14.243 7.384 1.00 91.44 97 MET A CA 1
ATOM 816 C C . MET A 1 97 ? -1.940 13.743 6.507 1.00 91.44 97 MET A C 1
ATOM 818 O O . MET A 1 97 ? -1.848 14.149 5.352 1.00 91.44 97 MET A O 1
ATOM 822 N N . LEU A 1 98 ? -1.106 12.810 6.990 1.00 91.50 98 LEU A N 1
ATOM 823 C CA . LEU A 1 98 ? -0.073 12.156 6.173 1.00 91.50 98 LEU A CA 1
ATOM 824 C C . LEU A 1 98 ? -0.660 11.340 5.002 1.00 91.50 98 LEU A C 1
ATOM 826 O O . LEU A 1 98 ? 0.069 10.974 4.080 1.00 91.50 98 LEU A O 1
ATOM 830 N N . MET A 1 99 ? -1.980 11.114 4.974 1.00 92.88 99 MET A N 1
ATOM 831 C CA . MET A 1 99 ? -2.668 10.603 3.786 1.00 92.88 99 MET A CA 1
ATOM 832 C C . MET A 1 99 ? -2.586 11.555 2.580 1.00 92.88 99 MET A C 1
ATOM 834 O O . MET A 1 99 ? -2.637 11.078 1.451 1.00 92.88 99 MET A O 1
ATOM 838 N N . LEU A 1 100 ? -2.416 12.867 2.783 1.00 93.25 100 LEU A N 1
ATOM 839 C CA . LEU A 1 100 ? -2.271 13.835 1.689 1.00 93.25 100 LEU A CA 1
ATOM 840 C C . LEU A 1 100 ? -0.933 13.657 0.938 1.00 93.25 100 LEU A C 1
ATOM 842 O O . LEU A 1 100 ? -0.985 13.384 -0.263 1.00 93.25 100 LEU A O 1
ATOM 846 N N . PRO A 1 101 ? 0.251 13.696 1.597 1.00 93.06 101 PRO A N 1
ATOM 847 C CA . PRO A 1 101 ? 1.523 13.338 0.960 1.00 93.06 101 PRO A CA 1
ATOM 848 C C . PRO A 1 101 ? 1.493 11.971 0.274 1.00 93.06 101 PRO A C 1
ATOM 850 O O . PRO A 1 101 ? 2.024 11.813 -0.825 1.00 93.06 101 PRO A O 1
ATOM 853 N N . LYS A 1 102 ? 0.821 10.988 0.887 1.00 93.06 102 LYS A N 1
ATOM 854 C CA . LYS A 1 102 ? 0.646 9.658 0.301 1.00 93.06 102 LYS A CA 1
ATOM 855 C C . LYS A 1 102 ? -0.075 9.712 -1.055 1.00 93.06 102 LYS A C 1
ATOM 857 O O . LYS A 1 102 ? 0.376 9.071 -2.001 1.00 93.06 102 LYS A O 1
ATOM 862 N N . SER A 1 103 ? -1.164 10.473 -1.162 1.00 94.75 103 SER A N 1
ATOM 863 C CA . SER A 1 103 ? -1.908 10.646 -2.417 1.00 94.75 103 SER A CA 1
ATOM 864 C C . SER A 1 103 ? -1.094 11.376 -3.486 1.0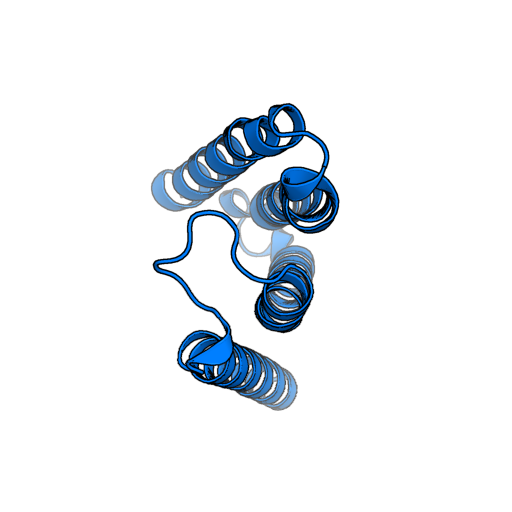0 94.75 103 SER A C 1
ATOM 866 O O . SER A 1 103 ? -1.185 11.024 -4.659 1.00 94.75 103 SER A O 1
ATOM 868 N N . VAL A 1 104 ? -0.239 12.331 -3.101 1.00 96.19 104 VAL A N 1
ATOM 869 C CA . VAL A 1 104 ? 0.687 12.995 -4.040 1.00 96.19 104 VAL A CA 1
ATOM 870 C C . VAL A 1 104 ? 1.658 11.987 -4.662 1.00 96.19 104 VAL A C 1
ATOM 872 O O . VAL A 1 104 ? 1.896 12.038 -5.866 1.00 96.19 104 VAL A O 1
ATOM 875 N N . MET A 1 105 ? 2.156 11.015 -3.889 1.00 96.44 105 MET A N 1
ATOM 876 C CA . MET A 1 105 ? 2.991 9.937 -4.441 1.00 96.44 105 MET A CA 1
ATOM 877 C C . MET A 1 105 ? 2.240 9.087 -5.472 1.00 96.44 105 MET A C 1
ATOM 879 O O . MET A 1 105 ? 2.839 8.647 -6.449 1.00 96.44 105 MET A O 1
ATOM 883 N N . TYR A 1 106 ? 0.930 8.883 -5.298 1.00 93.50 106 TYR A N 1
ATOM 884 C CA . TYR A 1 106 ? 0.109 8.186 -6.291 1.00 93.50 106 TYR A CA 1
ATOM 885 C C . TYR A 1 106 ? -0.079 8.991 -7.574 1.00 93.50 106 TYR A C 1
ATOM 887 O O . TYR A 1 106 ? -0.027 8.409 -8.653 1.00 93.50 106 TYR A O 1
ATOM 895 N N . ILE A 1 107 ? -0.236 10.313 -7.474 1.00 95.25 107 ILE A N 1
ATOM 896 C CA . ILE A 1 107 ? -0.274 11.189 -8.651 1.00 95.25 107 ILE A CA 1
ATOM 897 C C . ILE A 1 107 ? 1.062 11.119 -9.392 1.00 95.25 107 ILE A C 1
ATOM 899 O O . ILE A 1 107 ? 1.078 10.957 -10.607 1.00 95.25 107 ILE A O 1
ATOM 903 N N . TRP A 1 108 ? 2.182 11.178 -8.669 1.00 94.81 108 TRP A N 1
ATOM 904 C CA . TRP A 1 108 ? 3.507 11.072 -9.277 1.00 94.81 108 TRP A CA 1
ATOM 905 C C . TRP A 1 108 ? 3.718 9.722 -9.972 1.00 94.81 108 TRP A C 1
ATOM 907 O O . TRP A 1 108 ? 4.192 9.688 -11.105 1.00 94.81 108 TRP A O 1
ATOM 917 N N . LEU A 1 109 ? 3.291 8.626 -9.338 1.00 94.31 109 LEU A N 1
ATOM 918 C CA . LEU A 1 109 ? 3.301 7.293 -9.937 1.00 94.31 109 LEU A CA 1
ATOM 919 C C . LEU A 1 109 ? 2.457 7.254 -11.219 1.00 94.31 109 LEU A C 1
ATOM 921 O O . LEU A 1 109 ? 2.944 6.794 -12.245 1.00 94.31 109 LEU A O 1
ATOM 925 N N . LEU A 1 110 ? 1.229 7.779 -11.190 1.00 93.44 110 LEU A N 1
ATOM 926 C CA . LEU A 1 110 ? 0.347 7.829 -12.359 1.00 93.44 110 LEU A CA 1
ATOM 927 C C . LEU A 1 110 ? 0.969 8.635 -13.506 1.00 93.44 110 LEU A C 1
ATOM 929 O O . LEU A 1 110 ? 0.938 8.183 -14.646 1.00 93.44 110 LEU A O 1
ATOM 933 N N . LEU A 1 111 ? 1.580 9.785 -13.210 1.00 92.88 111 LEU A N 1
ATOM 934 C CA . LEU A 1 111 ? 2.264 10.604 -14.212 1.00 92.88 111 LEU A CA 1
ATOM 935 C C . LEU A 1 111 ? 3.414 9.848 -14.886 1.00 92.88 111 LEU A C 1
ATOM 937 O O . LEU A 1 111 ? 3.540 9.939 -16.101 1.00 92.88 111 LEU A O 1
ATOM 941 N N . MET A 1 112 ? 4.208 9.065 -14.146 1.00 91.75 112 MET A N 1
ATOM 942 C CA . MET A 1 112 ? 5.268 8.242 -14.752 1.00 91.75 112 MET A CA 1
ATOM 943 C C . MET A 1 112 ? 4.714 7.199 -15.729 1.00 91.75 112 MET A C 1
ATOM 945 O O . MET A 1 112 ? 5.336 6.949 -16.752 1.00 91.75 112 MET A O 1
ATOM 949 N N . PHE A 1 113 ? 3.559 6.595 -15.429 1.00 89.00 113 PHE A N 1
ATOM 950 C CA . PHE A 1 113 ? 2.937 5.599 -16.309 1.00 89.00 113 PHE A CA 1
ATOM 951 C C . PHE A 1 113 ? 2.213 6.210 -17.514 1.00 89.00 113 PHE A C 1
ATOM 953 O O . PHE A 1 113 ? 2.166 5.574 -18.558 1.00 89.00 113 PHE A O 1
ATOM 960 N N . VAL A 1 114 ? 1.633 7.406 -17.377 1.00 90.12 114 VAL A N 1
ATOM 961 C CA . VAL A 1 114 ? 0.899 8.082 -18.465 1.00 90.12 114 VAL A CA 1
ATOM 962 C C . VAL A 1 114 ? 1.836 8.824 -19.419 1.00 90.12 114 VAL A C 1
ATOM 964 O O . VAL A 1 114 ? 1.541 8.922 -20.603 1.00 90.12 114 VAL A O 1
ATOM 967 N N . LEU A 1 115 ? 2.945 9.365 -18.909 1.00 81.88 115 LEU A N 1
ATOM 968 C CA . LEU A 1 115 ? 3.951 10.074 -19.708 1.00 81.88 115 LEU A CA 1
ATOM 969 C C . LEU A 1 115 ? 5.022 9.134 -20.294 1.00 81.88 115 LEU A C 1
ATOM 971 O O . LEU A 1 115 ? 5.970 9.627 -20.907 1.00 81.88 115 LEU A O 1
ATOM 975 N N . PHE A 1 116 ? 4.907 7.821 -20.057 1.00 66.69 116 PHE A N 1
ATOM 976 C CA . PHE A 1 116 ? 5.770 6.796 -20.644 1.00 66.69 116 PHE A CA 1
ATOM 977 C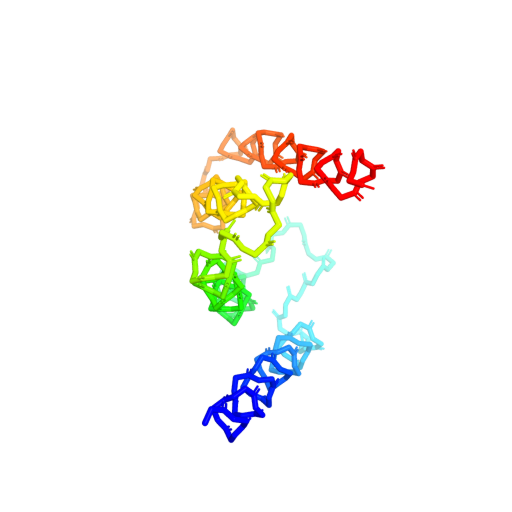 C . PHE A 1 116 ? 5.345 6.438 -22.071 1.00 66.69 116 PHE A C 1
ATOM 979 O O . PHE A 1 116 ? 4.124 6.297 -22.304 1.00 66.69 116 PHE A O 1
#

pLDDT: mean 91.02, std 6.02, range [62.41, 97.75]

Secondary structure (DSSP, 8-state):
-HHHHHHHHHHHHHHHHHHHHHHHSGGG-TTSSS--HHHHHHHHHHHHHHHHHHHHHHHHTTTT-GGGTTHHHHHHHHHHHHHHHHHHTTT-GGGGGGHHHHHHHHHHHHHHHH--

Radius of gyration: 16.26 Å; chains: 1; bounding box: 37×35×40 Å